Protein AF-A0A3D5AC07-F1 (afdb_monomer)

Foldseek 3Di:
DVVVVVVVVVVLVVVPVLQVVLVPDPDDDDDPVSQLSVLLVVLVVQLVVCCVVPVDDDLVNVQVSVCSNVVDNCRDDPDDDD

Mean predicted aligned error: 10.29 Å

Secondary structure (DSSP, 8-state):
-HHHHHHHHHHHHSTHHHHHHHHH--SS---HHHHHHHHHHHHHHHHHHHHHHHSS--HHHHHHHHHHHHTS---S--SPP-

Sequence (82 aa):
KEARASSEIENIITTHDKLYQALSINGSQIDSSTKEVLRYREAILEGYRHIQERGFINTNLIITIQQILEENNAGLRKLPGK

Solvent-accessible surface area (backbone atoms only — not comparable to full-atom values): 5016 Å² total; per-residue (Å²): 118,65,68,57,58,49,51,55,52,46,57,65,68,66,42,56,68,49,52,52,49,58,73,66,59,84,82,73,83,82,47,73,69,47,51,50,53,52,25,51,52,51,25,50,52,52,51,52,51,48,33,73,76,68,72,57,88,51,71,68,57,54,39,53,35,50,27,48,63,67,75,45,86,75,65,79,85,83,73,79,85,132

Radius of gyration: 15.2 Å; Cα contacts (8 Å, |Δi|>4): 40; chains: 1; bounding box: 37×36×32 Å

Nearest PDB structures (foldseek):
  2q6t-assembly4_D  TM=5.402E-01  e=9.172E+00  Thermus aquaticus
  6zpo-assembly1_C  TM=3.779E-01  e=6.750E+00  Bos taurus

pLDDT: mean 75.23, std 18.18, range [40.44, 95.88]

Structure (mmCIF, N/CA/C/O backbone):
data_AF-A0A3D5AC07-F1
#
_entry.id   AF-A0A3D5AC07-F1
#
loop_
_atom_site.group_PDB
_atom_site.id
_atom_site.type_symbol
_atom_site.label_atom_id
_atom_site.label_alt_id
_atom_site.label_comp_id
_atom_site.label_asym_id
_atom_site.label_entity_id
_atom_site.label_seq_id
_atom_site.pdbx_PDB_ins_code
_atom_site.Cartn_x
_atom_site.Cartn_y
_atom_site.Cartn_z
_atom_site.occupancy
_atom_site.B_iso_or_equiv
_atom_site.auth_seq_id
_atom_site.auth_comp_id
_atom_site.auth_asym_id
_atom_site.auth_atom_id
_atom_site.pdbx_PDB_model_num
ATOM 1 N N . LYS A 1 1 ? 3.528 -23.198 6.189 1.00 45.56 1 LYS A N 1
ATOM 2 C CA . LYS A 1 1 ? 2.836 -22.358 5.175 1.00 45.56 1 LYS A CA 1
ATOM 3 C C . LYS A 1 1 ? 3.009 -20.866 5.462 1.00 45.56 1 LYS A C 1
ATOM 5 O O . LYS A 1 1 ? 3.193 -20.138 4.503 1.00 45.56 1 LYS A O 1
ATOM 10 N N . GLU A 1 2 ? 3.066 -20.437 6.726 1.00 40.44 2 GLU A N 1
ATOM 11 C CA . GLU A 1 2 ? 3.382 -19.045 7.109 1.00 40.44 2 GLU A CA 1
ATOM 12 C C . GLU A 1 2 ? 4.754 -18.569 6.621 1.00 40.44 2 GLU A C 1
ATOM 14 O O . GLU A 1 2 ? 4.839 -17.496 6.045 1.00 40.44 2 GLU A O 1
ATOM 19 N N . ALA A 1 3 ? 5.798 -19.402 6.720 1.00 45.75 3 ALA A N 1
ATOM 20 C CA . ALA A 1 3 ? 7.142 -19.014 6.282 1.00 45.75 3 ALA A CA 1
ATOM 21 C C . ALA A 1 3 ? 7.221 -18.577 4.804 1.00 45.75 3 ALA A C 1
ATOM 23 O O . ALA A 1 3 ? 7.957 -17.653 4.500 1.00 45.75 3 ALA A O 1
ATOM 24 N N . ARG A 1 4 ? 6.435 -19.172 3.887 1.00 47.09 4 ARG A N 1
ATOM 25 C CA . ARG A 1 4 ? 6.403 -18.733 2.475 1.00 47.09 4 ARG A CA 1
ATOM 26 C C . ARG A 1 4 ? 5.736 -17.370 2.305 1.00 47.09 4 ARG A C 1
ATOM 28 O O . ARG A 1 4 ? 6.270 -16.548 1.579 1.00 47.09 4 ARG A O 1
ATOM 35 N N . ALA A 1 5 ? 4.621 -17.133 2.997 1.00 45.84 5 ALA A N 1
ATOM 36 C CA . ALA A 1 5 ? 3.945 -15.838 2.968 1.00 45.84 5 ALA A CA 1
ATOM 37 C C . ALA A 1 5 ? 4.821 -14.741 3.598 1.00 45.84 5 ALA A C 1
ATOM 39 O O . ALA A 1 5 ? 4.892 -13.633 3.077 1.00 45.84 5 ALA A O 1
ATOM 40 N N . SER A 1 6 ? 5.555 -15.069 4.668 1.00 41.31 6 SER A N 1
ATOM 41 C CA . SER A 1 6 ? 6.565 -14.177 5.242 1.00 41.31 6 SER A CA 1
ATOM 42 C C . SER A 1 6 ? 7.715 -13.914 4.272 1.00 41.31 6 SER A C 1
ATOM 44 O O . SER A 1 6 ? 8.067 -12.757 4.100 1.00 41.31 6 SER A O 1
ATOM 46 N N . SER A 1 7 ? 8.251 -14.931 3.586 1.00 46.88 7 SER A N 1
ATOM 47 C CA . SER A 1 7 ? 9.326 -14.747 2.597 1.00 46.88 7 SER A CA 1
ATOM 48 C C . SER A 1 7 ? 8.885 -13.967 1.353 1.00 46.88 7 SER A C 1
ATOM 50 O O . SER A 1 7 ? 9.690 -13.250 0.769 1.00 46.88 7 SER A O 1
ATOM 52 N N . GLU A 1 8 ? 7.622 -14.078 0.935 1.00 54.38 8 GLU A N 1
ATOM 53 C CA . GLU A 1 8 ? 7.059 -13.283 -0.166 1.00 54.38 8 GLU A CA 1
ATOM 54 C C . GLU A 1 8 ? 6.910 -11.804 0.233 1.00 54.38 8 GLU A C 1
ATOM 56 O O . GLU A 1 8 ? 7.293 -10.924 -0.535 1.00 54.38 8 GLU A O 1
ATOM 61 N N . ILE A 1 9 ? 6.466 -11.522 1.465 1.00 54.69 9 ILE A N 1
ATOM 62 C CA . ILE A 1 9 ? 6.431 -10.159 2.029 1.00 54.69 9 ILE A CA 1
ATOM 63 C C . ILE A 1 9 ? 7.851 -9.601 2.217 1.00 54.69 9 ILE A C 1
ATOM 65 O O . ILE A 1 9 ? 8.115 -8.443 1.898 1.00 54.69 9 ILE A O 1
ATOM 69 N N . GLU A 1 10 ? 8.783 -10.421 2.697 1.00 50.56 10 GLU A N 1
ATOM 70 C CA . GLU A 1 10 ? 10.180 -10.044 2.909 1.00 50.56 10 GLU A CA 1
ATOM 71 C C . GLU A 1 10 ? 10.886 -9.745 1.577 1.00 50.56 10 GLU A C 1
ATOM 73 O O . GLU A 1 10 ? 11.621 -8.765 1.492 1.00 50.56 10 GLU A O 1
ATOM 78 N N . ASN A 1 11 ? 10.590 -10.483 0.498 1.00 54.41 11 ASN A N 1
ATOM 79 C CA . ASN A 1 11 ? 11.095 -10.175 -0.846 1.00 54.41 11 ASN A CA 1
ATOM 80 C C . ASN A 1 11 ? 10.558 -8.846 -1.399 1.00 54.41 11 ASN A C 1
ATOM 82 O O . ASN A 1 11 ? 11.288 -8.164 -2.112 1.00 54.41 11 ASN A O 1
ATOM 86 N N . ILE A 1 12 ? 9.326 -8.449 -1.057 1.00 54.44 12 ILE A N 1
ATOM 87 C CA . ILE A 1 12 ? 8.765 -7.141 -1.441 1.00 54.44 12 ILE A CA 1
ATOM 88 C C . ILE A 1 12 ? 9.471 -6.005 -0.679 1.00 54.44 12 ILE A C 1
ATOM 90 O O . ILE A 1 12 ? 9.835 -4.990 -1.277 1.00 54.44 12 ILE A O 1
ATOM 94 N N . ILE A 1 13 ? 9.726 -6.185 0.624 1.00 52.16 13 ILE A N 1
ATOM 95 C CA . ILE A 1 13 ? 10.370 -5.183 1.498 1.00 52.16 13 ILE A CA 1
ATOM 96 C C . ILE A 1 13 ? 11.885 -5.056 1.231 1.00 52.16 13 ILE A C 1
ATOM 98 O O . ILE A 1 13 ? 12.444 -3.960 1.312 1.00 52.16 13 ILE A O 1
ATOM 102 N N . THR A 1 14 ? 12.569 -6.148 0.877 1.00 50.34 14 THR A N 1
ATOM 103 C CA . THR A 1 14 ? 14.042 -6.186 0.764 1.00 50.34 14 THR A CA 1
ATOM 104 C C . THR A 1 14 ? 14.577 -5.550 -0.522 1.00 50.34 14 THR A C 1
ATOM 106 O O . THR A 1 14 ? 15.772 -5.292 -0.642 1.00 50.34 14 THR A O 1
ATOM 109 N N . THR A 1 15 ? 13.721 -5.178 -1.472 1.00 56.28 15 THR A N 1
ATOM 110 C CA . THR A 1 15 ? 14.149 -4.536 -2.727 1.00 56.28 15 THR A CA 1
ATOM 111 C C . THR A 1 15 ? 14.434 -3.033 -2.614 1.00 56.28 15 THR A C 1
ATOM 113 O O . THR A 1 15 ? 14.068 -2.247 -3.489 1.00 56.28 15 THR A O 1
ATOM 116 N N . HIS A 1 16 ? 15.143 -2.622 -1.560 1.00 55.91 16 HIS A N 1
ATOM 117 C CA . HIS A 1 16 ? 15.629 -1.247 -1.401 1.00 55.91 16 HIS A CA 1
ATOM 118 C C . HIS A 1 16 ? 16.465 -0.804 -2.614 1.00 55.91 16 HIS A C 1
ATOM 120 O O . HIS A 1 16 ? 16.250 0.286 -3.137 1.00 55.91 16 HIS A O 1
ATOM 126 N N . ASP A 1 17 ? 17.321 -1.678 -3.151 1.00 57.47 17 ASP A N 1
ATOM 127 C CA . ASP A 1 17 ? 18.130 -1.372 -4.339 1.00 57.47 17 ASP A CA 1
ATOM 128 C C . ASP A 1 17 ? 17.284 -1.151 -5.600 1.00 57.47 17 ASP A C 1
ATOM 130 O O . ASP A 1 17 ? 17.565 -0.243 -6.384 1.00 57.47 17 ASP A O 1
ATOM 134 N N . LYS A 1 18 ? 16.201 -1.922 -5.784 1.00 58.53 18 LYS A N 1
ATOM 135 C CA . LYS A 1 18 ? 15.268 -1.702 -6.901 1.00 58.53 18 LYS A CA 1
ATOM 136 C C . LYS A 1 18 ? 14.445 -0.431 -6.716 1.00 58.53 18 LYS A C 1
ATOM 138 O O . LYS A 1 18 ? 14.181 0.245 -7.701 1.00 58.53 18 LYS A O 1
ATOM 143 N N . LEU A 1 19 ? 14.090 -0.063 -5.480 1.00 56.59 19 LEU A N 1
ATOM 144 C CA . LEU A 1 19 ? 13.474 1.235 -5.167 1.00 56.59 19 LEU A CA 1
ATOM 145 C C . LEU A 1 19 ? 14.394 2.399 -5.550 1.00 56.59 19 LEU A C 1
ATOM 147 O O . LEU A 1 19 ? 13.944 3.351 -6.187 1.00 56.59 19 LEU A O 1
ATOM 151 N N . TYR A 1 20 ? 15.680 2.321 -5.197 1.00 58.31 20 TYR A N 1
ATOM 152 C CA . TYR A 1 20 ? 16.659 3.344 -5.565 1.00 58.31 20 TYR A CA 1
ATOM 153 C C . TYR A 1 20 ? 16.894 3.399 -7.078 1.00 58.31 20 TYR A C 1
ATOM 155 O O . TYR A 1 20 ? 16.929 4.502 -7.626 1.00 58.31 20 TYR A O 1
ATOM 163 N N . GLN A 1 21 ? 16.971 2.256 -7.772 1.00 58.72 21 GLN A N 1
ATOM 164 C CA . GLN A 1 21 ? 17.012 2.210 -9.243 1.00 58.72 21 GLN A CA 1
ATOM 165 C C . GLN A 1 21 ? 15.753 2.831 -9.866 1.00 58.72 21 GLN A C 1
ATOM 167 O O . GLN A 1 21 ? 15.866 3.668 -10.757 1.00 58.72 21 GLN A O 1
ATOM 172 N N . ALA A 1 22 ? 14.560 2.523 -9.348 1.00 56.38 22 ALA A N 1
ATOM 173 C CA . ALA A 1 22 ? 13.301 3.110 -9.812 1.00 56.38 22 ALA A CA 1
ATOM 174 C C . ALA A 1 22 ? 13.291 4.643 -9.720 1.00 56.38 22 ALA A C 1
ATOM 176 O O . ALA A 1 22 ? 12.762 5.318 -10.598 1.00 56.38 22 ALA A O 1
ATOM 177 N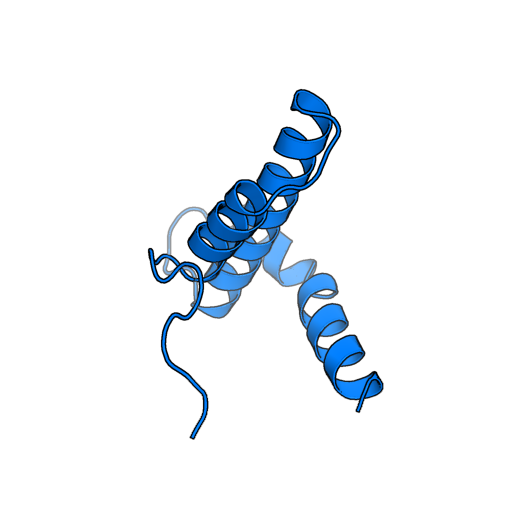 N . LEU A 1 23 ? 13.876 5.188 -8.648 1.00 58.28 23 LEU A N 1
ATOM 178 C CA . LEU A 1 23 ? 13.954 6.628 -8.398 1.00 58.28 23 LEU A CA 1
ATOM 179 C C . LEU A 1 23 ? 15.032 7.336 -9.224 1.00 58.28 23 LEU A C 1
ATOM 181 O O . LEU A 1 23 ? 14.942 8.545 -9.422 1.00 58.28 23 LEU A O 1
ATOM 185 N N . SER A 1 24 ? 16.055 6.609 -9.676 1.00 58.41 24 SER A N 1
ATOM 186 C CA . SER A 1 24 ? 17.184 7.172 -10.426 1.00 58.41 24 SER A CA 1
ATOM 187 C C . SER A 1 24 ? 17.061 6.998 -11.944 1.00 58.41 24 SER A C 1
ATOM 189 O O . SER A 1 24 ? 17.697 7.746 -12.690 1.00 58.41 24 SER A O 1
ATOM 191 N N . ILE A 1 25 ? 16.196 6.100 -12.430 1.00 57.50 25 ILE A N 1
ATOM 192 C CA . ILE A 1 25 ? 15.940 5.906 -13.865 1.00 57.50 25 ILE A CA 1
ATOM 193 C C . ILE A 1 25 ? 14.868 6.899 -14.345 1.00 57.50 25 ILE A C 1
ATOM 195 O O . ILE A 1 25 ? 13.691 6.581 -14.511 1.00 57.50 25 ILE A O 1
ATOM 199 N N . ASN A 1 26 ? 15.299 8.128 -14.629 1.00 53.44 26 ASN A N 1
ATOM 200 C CA . ASN A 1 26 ? 14.542 9.058 -15.465 1.00 53.44 26 ASN A CA 1
ATOM 201 C C . ASN A 1 26 ? 14.743 8.682 -16.941 1.00 53.44 26 ASN A C 1
ATOM 203 O O . ASN A 1 26 ? 15.669 9.156 -17.591 1.00 53.44 26 ASN A O 1
ATOM 207 N N . GLY A 1 27 ? 13.863 7.831 -17.471 1.00 55.12 27 GLY A N 1
ATOM 208 C CA . GLY A 1 27 ? 13.711 7.667 -18.919 1.00 55.12 27 GLY A CA 1
ATOM 209 C C . GLY A 1 27 ? 14.559 6.571 -19.564 1.00 55.12 27 GLY A C 1
ATOM 210 O O . GLY A 1 27 ? 15.438 6.852 -20.370 1.00 55.12 27 GLY A O 1
ATOM 211 N N . SER A 1 28 ? 14.228 5.309 -19.293 1.00 53.22 28 SER A N 1
ATOM 212 C CA . SER A 1 28 ? 14.187 4.236 -20.303 1.00 53.22 28 SER A CA 1
ATOM 213 C C . SER A 1 28 ? 13.651 2.959 -19.661 1.00 53.22 28 SER A C 1
ATOM 215 O O . SER A 1 28 ? 14.245 2.454 -18.721 1.00 53.22 28 SER A O 1
ATOM 217 N N . GLN A 1 29 ? 12.513 2.470 -20.168 1.00 58.03 29 GLN A N 1
ATOM 218 C CA . GLN A 1 29 ? 11.984 1.11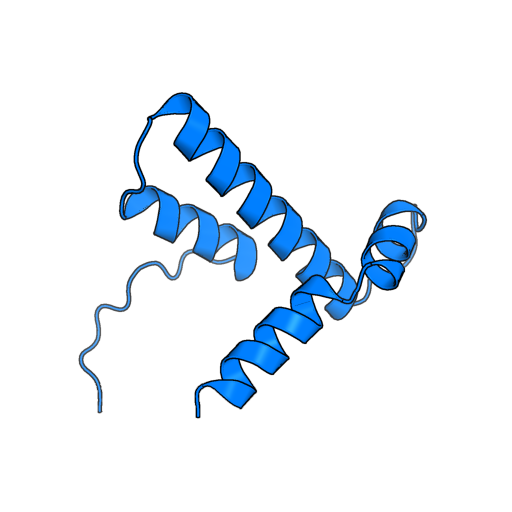1 -19.963 1.00 58.03 29 GLN A CA 1
ATOM 219 C C . GLN A 1 29 ? 12.059 0.594 -18.508 1.00 58.03 29 GLN A C 1
ATOM 221 O O . GLN A 1 29 ? 12.857 -0.280 -18.188 1.00 58.03 29 GLN A O 1
ATOM 226 N N . ILE A 1 30 ? 11.187 1.110 -17.633 1.00 63.84 30 ILE A N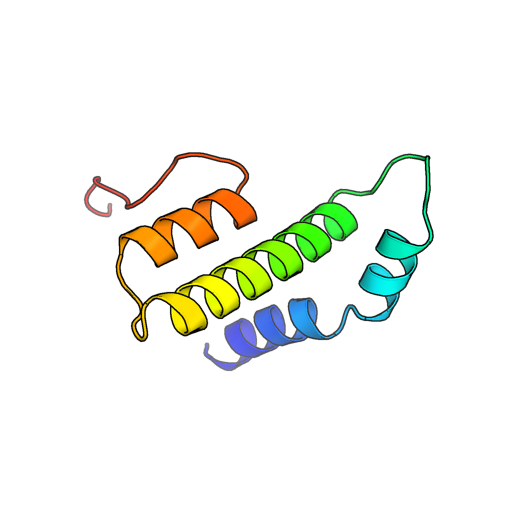 1
ATOM 227 C CA . ILE A 1 30 ? 10.987 0.542 -16.290 1.00 63.84 30 ILE A CA 1
ATOM 228 C C . ILE A 1 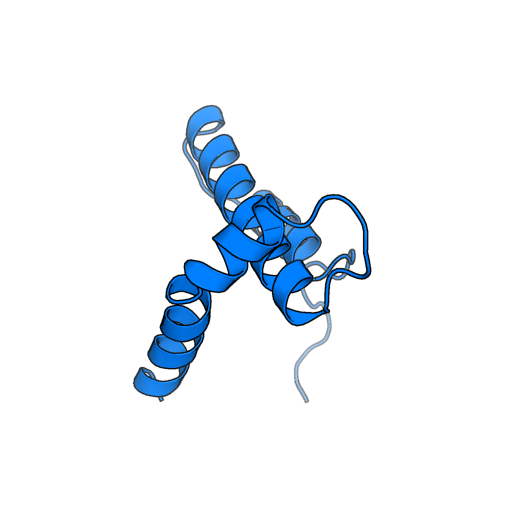30 ? 10.506 -0.908 -16.448 1.00 63.84 30 ILE A C 1
ATOM 230 O O . ILE A 1 30 ? 9.433 -1.144 -17.018 1.00 63.84 30 ILE A O 1
ATOM 234 N N . ASP A 1 31 ? 11.289 -1.871 -15.960 1.00 70.25 31 ASP A N 1
ATOM 235 C CA . ASP A 1 31 ? 10.939 -3.290 -16.003 1.00 70.25 31 ASP A CA 1
ATOM 236 C C . ASP A 1 31 ? 9.724 -3.597 -15.107 1.00 70.25 31 ASP A C 1
ATOM 238 O O . ASP A 1 31 ? 9.397 -2.857 -14.175 1.00 70.25 31 ASP A O 1
ATOM 242 N N . SER A 1 32 ? 9.028 -4.703 -15.387 1.00 72.94 32 SER A N 1
ATOM 243 C CA . SER A 1 32 ? 7.797 -5.069 -14.670 1.00 72.94 32 SER A CA 1
ATOM 244 C C . SER A 1 32 ? 7.996 -5.208 -13.158 1.00 72.94 32 SER A C 1
ATOM 246 O O . SER A 1 32 ? 7.079 -4.886 -12.405 1.00 72.94 32 SER A O 1
ATOM 248 N N . SER A 1 33 ? 9.176 -5.653 -12.712 1.00 71.62 33 SER A N 1
ATOM 249 C CA . SER A 1 33 ? 9.455 -5.827 -11.284 1.00 71.62 33 SER A CA 1
ATOM 250 C C . SER A 1 33 ? 9.638 -4.481 -10.588 1.00 71.62 33 SER A C 1
ATOM 252 O O . SER A 1 33 ? 9.148 -4.280 -9.481 1.00 71.62 33 SER A O 1
ATOM 254 N N . THR A 1 34 ? 10.255 -3.517 -11.268 1.00 71.25 34 THR A N 1
ATOM 255 C CA . THR A 1 34 ? 10.374 -2.148 -10.766 1.00 71.25 34 THR A CA 1
ATOM 256 C C . THR A 1 34 ? 9.013 -1.448 -10.701 1.00 71.25 34 THR A C 1
ATOM 258 O O . THR A 1 34 ? 8.720 -0.773 -9.714 1.00 71.25 34 THR A O 1
ATOM 261 N N . LYS A 1 35 ? 8.132 -1.655 -11.693 1.00 77.88 35 LYS A N 1
ATOM 262 C CA . LYS A 1 35 ? 6.750 -1.134 -11.644 1.00 77.88 35 LYS A CA 1
ATOM 263 C C . LYS A 1 35 ? 5.974 -1.680 -10.450 1.00 77.88 35 LYS A C 1
ATOM 265 O O . LYS A 1 35 ? 5.306 -0.923 -9.759 1.00 77.88 35 LYS A O 1
ATOM 270 N N . GLU A 1 36 ? 6.092 -2.974 -10.187 1.00 77.50 36 GLU A N 1
ATOM 271 C CA . GLU A 1 36 ? 5.432 -3.625 -9.057 1.00 77.50 36 GLU A CA 1
ATOM 272 C C . GLU A 1 36 ? 5.869 -3.030 -7.716 1.00 77.50 36 GLU A C 1
ATOM 274 O O . GLU A 1 36 ? 5.030 -2.665 -6.895 1.00 77.50 36 GLU A O 1
ATOM 279 N N . VAL A 1 37 ? 7.173 -2.819 -7.532 1.00 79.25 37 VAL A N 1
ATOM 280 C CA . VAL A 1 37 ? 7.724 -2.178 -6.331 1.00 79.25 37 VAL A CA 1
ATOM 281 C C . VAL A 1 37 ? 7.208 -0.742 -6.154 1.00 79.25 37 VAL A C 1
ATOM 283 O O . VAL A 1 37 ? 6.865 -0.340 -5.039 1.00 79.25 37 VAL A O 1
ATOM 286 N N . LEU A 1 38 ? 7.108 0.034 -7.240 1.00 80.50 38 LEU A N 1
ATOM 287 C CA . LEU A 1 38 ? 6.528 1.381 -7.196 1.00 80.50 38 LEU A CA 1
ATOM 288 C C . LEU A 1 38 ? 5.049 1.353 -6.784 1.00 80.50 38 LEU A C 1
ATOM 290 O O . LEU A 1 38 ? 4.656 2.138 -5.920 1.00 80.50 38 LEU A O 1
ATOM 294 N N . ARG A 1 39 ? 4.261 0.416 -7.324 1.00 83.88 39 ARG A N 1
ATOM 295 C CA . ARG A 1 39 ? 2.846 0.240 -6.956 1.00 83.88 39 ARG A CA 1
ATOM 296 C C . ARG A 1 39 ? 2.678 -0.156 -5.495 1.00 83.88 39 ARG A C 1
ATOM 298 O O . ARG A 1 39 ? 1.822 0.394 -4.810 1.00 83.88 39 ARG A O 1
ATOM 305 N N . TYR A 1 40 ? 3.525 -1.045 -4.979 1.00 82.88 40 TYR A N 1
ATOM 306 C CA . TYR A 1 40 ? 3.520 -1.387 -3.554 1.00 82.88 40 TYR A CA 1
ATOM 307 C C . TYR A 1 40 ? 3.762 -0.165 -2.670 1.00 82.88 40 TYR A C 1
ATOM 309 O O . TYR A 1 40 ? 3.038 0.052 -1.697 1.00 82.88 40 TYR A O 1
ATOM 317 N N . ARG A 1 41 ? 4.751 0.663 -3.019 1.00 84.12 41 ARG A N 1
ATOM 318 C CA . ARG A 1 41 ? 5.028 1.901 -2.287 1.00 84.12 41 ARG A CA 1
ATOM 319 C C . ARG A 1 41 ? 3.834 2.853 -2.320 1.00 84.12 41 ARG A C 1
ATOM 321 O O . ARG A 1 41 ? 3.466 3.391 -1.278 1.00 84.12 41 ARG A O 1
ATOM 328 N N . GLU A 1 42 ? 3.258 3.072 -3.496 1.00 87.19 42 GLU A N 1
ATOM 329 C CA . GLU A 1 42 ? 2.089 3.936 -3.672 1.00 87.19 42 GLU A CA 1
ATOM 330 C C . GLU A 1 42 ? 0.905 3.449 -2.827 1.00 87.19 42 GLU A C 1
ATOM 332 O O . GLU A 1 42 ? 0.332 4.224 -2.062 1.00 87.19 42 GLU A O 1
ATOM 337 N N . ALA A 1 43 ? 0.612 2.149 -2.874 1.00 90.44 43 ALA A N 1
ATOM 338 C CA . ALA A 1 43 ? -0.481 1.537 -2.129 1.00 90.44 43 ALA A CA 1
ATOM 339 C C . ALA A 1 43 ? -0.312 1.690 -0.606 1.00 90.44 43 ALA A C 1
ATOM 341 O O . ALA A 1 43 ? -1.278 1.978 0.104 1.00 90.44 43 ALA A O 1
ATOM 342 N N . ILE A 1 44 ? 0.917 1.545 -0.095 1.00 89.44 44 ILE A N 1
ATOM 343 C CA . ILE A 1 44 ? 1.227 1.743 1.330 1.00 89.44 44 ILE A CA 1
ATOM 344 C C . ILE A 1 44 ? 1.030 3.205 1.735 1.00 89.44 44 ILE A C 1
ATOM 346 O O . ILE A 1 44 ? 0.422 3.474 2.773 1.00 89.44 44 ILE A O 1
ATOM 350 N N . LEU A 1 45 ? 1.534 4.150 0.936 1.00 91.12 45 LEU A N 1
ATOM 351 C CA . LEU A 1 45 ? 1.405 5.579 1.228 1.00 91.12 45 LEU A CA 1
ATOM 352 C C . LEU A 1 45 ? -0.058 6.026 1.213 1.00 91.12 45 LEU A C 1
ATOM 354 O O . LEU A 1 45 ? -0.477 6.749 2.117 1.00 91.12 45 LEU A O 1
ATOM 358 N N . GLU A 1 46 ? -0.840 5.555 0.243 1.00 93.31 46 GLU A N 1
ATOM 359 C CA . GLU A 1 46 ? -2.272 5.843 0.172 1.00 93.31 46 GLU A CA 1
ATOM 360 C C . GLU A 1 46 ? -3.022 5.247 1.371 1.00 93.31 46 GLU A C 1
ATOM 362 O O . GLU A 1 46 ? -3.815 5.934 2.017 1.00 93.31 46 GLU A O 1
ATOM 367 N N . GLY A 1 47 ? -2.705 4.000 1.738 1.00 93.06 47 GLY A N 1
ATOM 368 C CA . GLY A 1 47 ? -3.218 3.350 2.943 1.00 93.06 47 GLY A CA 1
ATOM 369 C C . GLY A 1 47 ? -2.946 4.157 4.210 1.00 93.06 47 GLY A C 1
ATOM 370 O O . GLY A 1 47 ? -3.858 4.449 4.987 1.00 93.06 47 GLY A O 1
ATOM 371 N N . TYR A 1 48 ? -1.690 4.560 4.398 1.00 90.62 48 TYR A N 1
ATOM 372 C CA . TYR A 1 48 ? -1.260 5.365 5.535 1.00 90.62 48 TYR A CA 1
ATOM 373 C C . TYR A 1 48 ? -1.983 6.715 5.583 1.00 90.62 48 TYR A C 1
ATOM 375 O O . TYR A 1 48 ? -2.547 7.063 6.622 1.00 90.62 48 TYR A O 1
ATOM 383 N N . ARG A 1 49 ? -2.031 7.445 4.462 1.00 95.12 49 ARG A N 1
ATOM 384 C CA . ARG A 1 49 ? -2.721 8.738 4.351 1.00 95.12 49 ARG A CA 1
ATOM 385 C C . ARG A 1 49 ? -4.197 8.612 4.717 1.00 95.12 49 ARG A C 1
ATOM 387 O O . ARG A 1 49 ? -4.697 9.393 5.522 1.00 95.12 49 ARG A O 1
ATOM 394 N N . HIS A 1 50 ? -4.879 7.595 4.196 1.00 95.38 50 HIS A N 1
ATOM 395 C CA . HIS A 1 50 ? -6.290 7.370 4.495 1.00 95.38 50 HIS A CA 1
ATOM 396 C C . HIS A 1 50 ? -6.534 7.102 5.983 1.00 95.38 50 HIS A C 1
ATOM 398 O O . HIS A 1 50 ? -7.491 7.624 6.554 1.00 95.38 50 HIS A O 1
ATOM 404 N N . ILE A 1 51 ? -5.662 6.320 6.627 1.00 94.94 51 ILE A N 1
ATOM 405 C CA . ILE A 1 51 ? -5.750 6.046 8.067 1.00 94.94 51 ILE A CA 1
ATOM 406 C C . ILE A 1 51 ? -5.495 7.321 8.877 1.00 94.94 51 ILE A C 1
ATOM 408 O O . ILE A 1 51 ? -6.216 7.559 9.841 1.00 94.94 51 ILE A O 1
ATOM 412 N N . GLN A 1 52 ? -4.528 8.155 8.484 1.00 95.62 52 GLN A N 1
ATOM 413 C CA . GLN A 1 52 ? -4.285 9.445 9.142 1.00 95.62 52 GLN A CA 1
ATOM 414 C C . GLN A 1 52 ? -5.494 10.388 9.028 1.00 95.62 52 GLN A C 1
ATOM 416 O O . GLN A 1 52 ? -5.847 11.048 9.999 1.00 95.62 52 GLN A O 1
ATOM 421 N N . GLU A 1 53 ? -6.156 10.429 7.869 1.00 94.75 53 GLU A N 1
ATOM 422 C CA . GLU A 1 53 ? -7.301 11.318 7.625 1.00 94.75 53 GLU A CA 1
ATOM 423 C C . GLU A 1 53 ? -8.604 10.831 8.272 1.00 94.75 53 GLU A C 1
ATOM 425 O O . GLU A 1 53 ? -9.412 11.637 8.733 1.00 94.75 53 GLU A O 1
ATOM 430 N N . ARG A 1 54 ? -8.850 9.516 8.267 1.00 94.19 54 ARG A N 1
ATOM 431 C CA . ARG A 1 54 ? -10.146 8.926 8.653 1.00 94.19 54 ARG A CA 1
ATOM 432 C C . ARG A 1 54 ? -10.117 8.266 10.028 1.00 94.19 54 ARG A C 1
ATOM 434 O O . ARG A 1 54 ? -11.167 8.134 10.646 1.00 94.19 54 ARG A O 1
ATOM 441 N N . GLY A 1 55 ? -8.949 7.821 10.489 1.00 95.19 55 GLY A N 1
ATOM 442 C CA . GLY A 1 55 ? -8.756 7.137 11.770 1.00 95.19 55 GLY A CA 1
ATOM 443 C C . GLY A 1 55 ? -9.129 5.651 11.785 1.00 95.19 55 GLY A C 1
ATOM 444 O O . GLY A 1 55 ? -9.042 5.019 12.835 1.00 95.19 55 GLY A O 1
ATOM 445 N N . PHE A 1 56 ? -9.552 5.066 10.660 1.00 92.19 56 PHE A N 1
ATOM 446 C CA . PHE A 1 56 ? -9.921 3.650 10.591 1.00 92.19 56 PHE A CA 1
ATOM 447 C C . PHE A 1 56 ? -9.707 3.050 9.200 1.00 92.19 56 PHE A C 1
ATOM 449 O O . PHE A 1 56 ? -9.703 3.745 8.184 1.00 92.19 56 PHE A O 1
ATOM 456 N N . ILE A 1 57 ? -9.571 1.724 9.167 1.00 94.88 57 ILE A N 1
ATOM 457 C CA . ILE A 1 57 ? -9.527 0.925 7.940 1.00 94.88 57 ILE A CA 1
ATOM 458 C C . ILE A 1 57 ? -10.952 0.483 7.605 1.00 94.88 57 ILE A C 1
ATOM 460 O O . ILE A 1 57 ? -11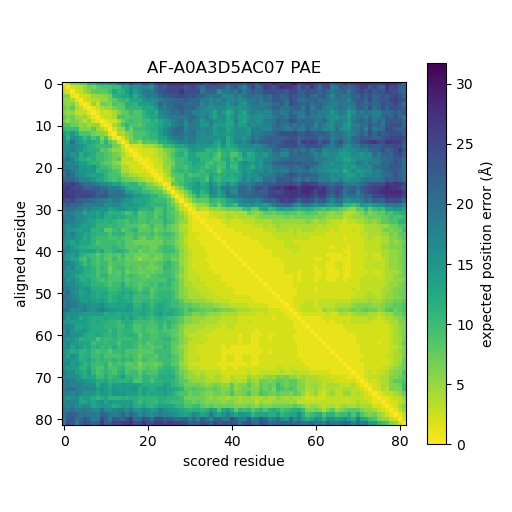.687 0.014 8.472 1.00 94.88 57 ILE A O 1
ATOM 464 N N . ASN A 1 58 ? -11.344 0.611 6.339 1.00 94.50 58 ASN A N 1
ATOM 465 C CA . ASN A 1 58 ? -12.633 0.140 5.840 1.00 94.50 58 ASN A CA 1
ATOM 466 C C . ASN A 1 58 ? -12.471 -0.604 4.509 1.00 94.50 58 ASN A C 1
ATOM 468 O O . ASN A 1 58 ? -11.411 -0.589 3.886 1.00 94.50 58 ASN A O 1
ATOM 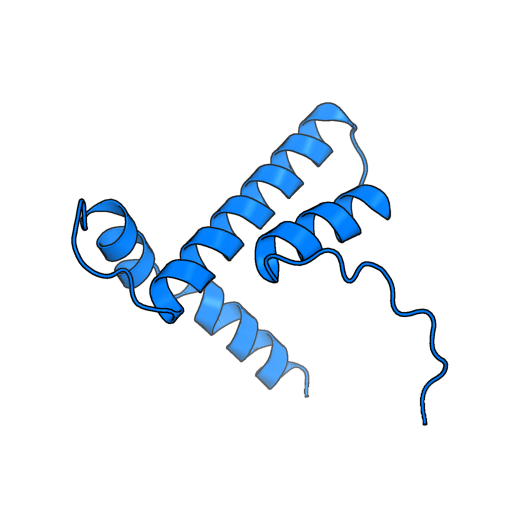472 N N . THR A 1 59 ? -13.540 -1.258 4.060 1.00 95.75 59 THR A N 1
ATOM 473 C CA . THR A 1 59 ? -13.530 -2.049 2.824 1.00 95.75 59 THR A CA 1
ATOM 474 C C . THR A 1 59 ? -13.199 -1.219 1.585 1.00 95.75 59 THR A C 1
ATOM 476 O O . THR A 1 59 ? -12.516 -1.720 0.698 1.00 95.75 59 THR A O 1
ATOM 479 N N . ASN A 1 60 ? -13.624 0.046 1.527 1.00 94.75 60 ASN A N 1
ATOM 480 C CA . ASN A 1 60 ? -13.311 0.912 0.391 1.00 94.75 60 ASN A CA 1
ATOM 481 C C . ASN A 1 60 ? -11.808 1.193 0.313 1.00 94.75 60 ASN A C 1
ATOM 483 O O . ASN A 1 60 ? -11.253 1.118 -0.775 1.00 94.75 60 ASN A O 1
ATOM 487 N N . LEU A 1 61 ? -11.141 1.414 1.452 1.00 95.81 61 LEU A N 1
ATOM 488 C CA . LEU A 1 61 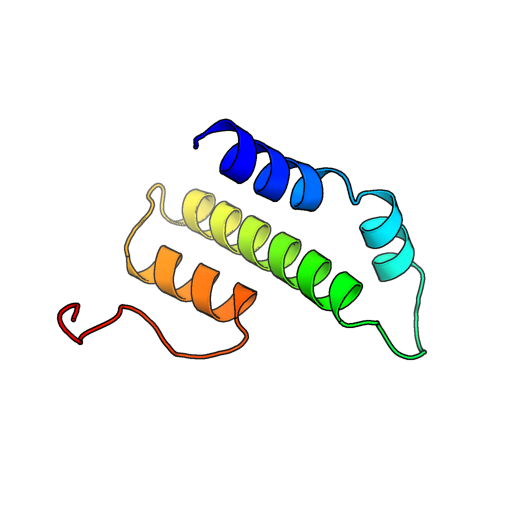? -9.685 1.558 1.496 1.00 95.81 61 LEU A CA 1
ATOM 489 C C . LEU A 1 61 ? -8.978 0.304 0.971 1.00 95.81 61 LEU A C 1
ATOM 491 O O . LEU A 1 61 ? -8.039 0.403 0.189 1.00 95.81 61 LEU A O 1
ATOM 495 N N . ILE A 1 62 ? -9.446 -0.880 1.370 1.00 94.69 62 ILE A N 1
ATOM 496 C CA . ILE A 1 62 ? -8.876 -2.151 0.902 1.00 94.69 62 ILE A CA 1
ATOM 497 C C . ILE A 1 62 ? -9.044 -2.290 -0.618 1.00 94.69 62 ILE A C 1
ATOM 499 O O . ILE A 1 62 ? -8.114 -2.718 -1.297 1.00 94.69 62 ILE A O 1
ATOM 503 N N . ILE A 1 63 ? -10.201 -1.896 -1.159 1.00 95.88 63 ILE A N 1
ATOM 504 C CA . ILE A 1 63 ? -10.439 -1.876 -2.608 1.00 95.88 63 ILE A CA 1
ATOM 505 C C . ILE A 1 63 ? -9.488 -0.886 -3.291 1.00 95.88 63 ILE A C 1
ATOM 507 O O . ILE A 1 63 ? -8.850 -1.263 -4.265 1.00 95.88 63 ILE A O 1
ATOM 511 N N . THR A 1 64 ? -9.321 0.330 -2.766 1.00 94.75 64 THR A N 1
ATOM 512 C CA . THR A 1 64 ? -8.384 1.324 -3.319 1.00 94.75 64 THR A CA 1
ATOM 513 C C . THR A 1 64 ? -6.949 0.801 -3.356 1.00 94.75 64 THR A C 1
ATOM 515 O O . THR A 1 64 ? -6.291 0.884 -4.389 1.00 94.75 64 THR A O 1
ATOM 518 N N . ILE A 1 65 ? -6.478 0.192 -2.266 1.00 94.44 65 ILE A N 1
ATOM 519 C CA . ILE A 1 65 ? -5.151 -0.436 -2.202 1.00 94.44 65 ILE A CA 1
ATOM 520 C C . ILE A 1 65 ? -5.026 -1.544 -3.260 1.00 94.44 65 ILE A C 1
ATOM 522 O O . ILE A 1 65 ? -4.037 -1.586 -3.986 1.00 94.44 65 ILE A O 1
ATOM 526 N N . GLN A 1 66 ? -6.035 -2.411 -3.399 1.00 94.12 66 GLN A N 1
ATOM 527 C CA . GLN A 1 66 ? -6.044 -3.471 -4.415 1.00 94.12 66 GLN A CA 1
ATOM 528 C C . GLN A 1 66 ? -5.979 -2.910 -5.842 1.00 94.12 66 GLN A C 1
ATOM 530 O O . GLN A 1 66 ? -5.245 -3.448 -6.668 1.00 94.12 66 GLN A O 1
ATOM 535 N N . GLN A 1 67 ? -6.711 -1.831 -6.124 1.00 94.56 67 GLN A N 1
ATOM 536 C CA . GLN A 1 67 ? -6.707 -1.178 -7.434 1.00 94.56 67 GLN A CA 1
ATOM 537 C C . GLN A 1 67 ? -5.324 -0.621 -7.791 1.00 94.56 67 GLN A C 1
ATOM 539 O O . GLN A 1 67 ? -4.907 -0.743 -8.940 1.00 94.56 67 GLN A O 1
ATOM 544 N N . ILE A 1 68 ? -4.603 -0.061 -6.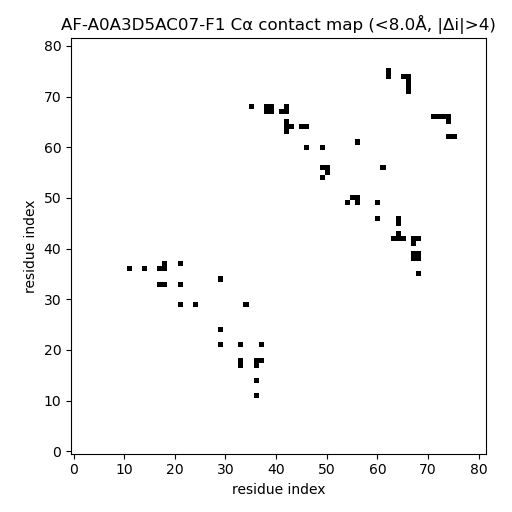813 1.00 92.00 68 ILE A N 1
ATOM 545 C CA . ILE A 1 68 ? -3.232 0.437 -7.005 1.00 92.00 68 ILE A CA 1
ATOM 546 C C . ILE A 1 68 ? -2.269 -0.719 -7.285 1.00 92.00 68 ILE A C 1
ATOM 548 O O . ILE A 1 68 ? -1.449 -0.623 -8.190 1.00 92.00 68 ILE A O 1
ATOM 552 N N . LEU A 1 69 ? -2.370 -1.824 -6.542 1.00 87.31 69 LEU A N 1
ATOM 553 C CA . LEU A 1 69 ? -1.463 -2.967 -6.702 1.00 87.31 69 LEU A CA 1
ATOM 554 C C . LEU A 1 69 ? -1.624 -3.669 -8.057 1.00 87.31 69 LEU A C 1
ATOM 556 O O . LEU A 1 69 ? -0.628 -4.017 -8.695 1.00 87.31 69 LEU A O 1
ATOM 560 N N . GLU A 1 70 ? -2.872 -3.860 -8.484 1.00 87.50 70 GLU A N 1
ATOM 561 C CA . GLU A 1 70 ? -3.238 -4.692 -9.636 1.00 87.50 70 GLU A CA 1
ATOM 562 C C . GLU A 1 70 ? -3.540 -3.888 -10.915 1.00 87.50 70 GLU A C 1
ATOM 564 O O . GLU A 1 70 ? -3.835 -4.479 -11.955 1.00 87.50 70 GLU A O 1
ATOM 569 N N . GLU A 1 71 ? -3.531 -2.552 -10.836 1.00 87.94 71 GLU A N 1
ATOM 570 C CA . GLU A 1 71 ? -3.900 -1.621 -11.919 1.00 87.94 71 GLU A CA 1
ATOM 571 C C . GLU A 1 71 ? -5.241 -1.972 -12.590 1.00 87.94 71 GLU A C 1
ATOM 573 O O . GLU A 1 71 ? -5.422 -1.864 -13.805 1.00 87.94 71 GLU A O 1
ATOM 578 N N . ASN A 1 72 ? -6.210 -2.428 -11.794 1.00 87.12 72 ASN A N 1
ATOM 579 C CA . ASN A 1 72 ? -7.520 -2.840 -12.285 1.00 87.12 72 ASN A CA 1
ATOM 580 C C . ASN A 1 72 ? -8.635 -2.507 -11.293 1.00 87.12 72 ASN A C 1
ATOM 582 O O . ASN A 1 72 ? -8.383 -2.123 -10.161 1.00 87.12 72 ASN A O 1
ATOM 586 N N . ASN A 1 73 ? -9.886 -2.697 -11.718 1.00 86.94 73 ASN A N 1
ATOM 587 C CA . ASN A 1 73 ? -11.080 -2.456 -10.902 1.00 86.94 73 ASN A CA 1
ATOM 588 C C . ASN A 1 73 ? -11.772 -3.762 -10.471 1.00 86.94 73 ASN A C 1
ATOM 590 O O . ASN A 1 73 ? -13.001 -3.828 -10.448 1.00 86.94 73 ASN A O 1
ATOM 594 N N . ALA A 1 74 ? -11.001 -4.819 -10.183 1.00 85.62 74 ALA A N 1
ATOM 595 C CA . ALA A 1 74 ? -11.548 -6.140 -9.860 1.00 85.62 74 ALA A CA 1
ATOM 596 C C . ALA A 1 74 ? -12.425 -6.123 -8.597 1.00 85.62 74 ALA A C 1
ATOM 598 O O . ALA A 1 74 ? -13.480 -6.764 -8.568 1.00 85.62 74 ALA A O 1
ATOM 599 N N . GLY A 1 75 ? -12.016 -5.366 -7.573 1.00 88.12 75 GLY A N 1
ATOM 600 C CA . GLY A 1 75 ? -12.751 -5.251 -6.318 1.00 88.12 75 GLY A CA 1
ATOM 601 C C . GLY A 1 75 ? -12.921 -6.599 -5.610 1.00 88.12 75 GLY A C 1
ATOM 602 O O . GLY A 1 75 ? -12.120 -7.523 -5.754 1.00 88.12 75 GLY A O 1
ATOM 603 N N . LEU A 1 76 ? -13.981 -6.729 -4.810 1.00 89.81 76 LEU A N 1
ATOM 604 C CA . LEU A 1 76 ? -14.255 -7.973 -4.093 1.00 89.81 76 LEU A CA 1
ATOM 605 C C . LEU A 1 76 ? -14.842 -9.037 -5.025 1.00 89.81 76 LEU A C 1
ATOM 607 O O . LEU A 1 76 ? -15.826 -8.804 -5.731 1.00 89.81 76 LEU A O 1
ATOM 611 N N . ARG A 1 77 ? -14.279 -10.246 -4.962 1.00 89.62 77 ARG A N 1
ATOM 612 C CA . ARG A 1 77 ? -14.780 -11.415 -5.691 1.00 89.62 77 ARG A CA 1
ATOM 613 C C . ARG A 1 77 ? -16.225 -11.726 -5.290 1.00 89.62 77 ARG A C 1
ATOM 615 O O . ARG A 1 77 ? -16.524 -11.913 -4.115 1.00 89.62 77 ARG A O 1
ATOM 622 N N . LYS A 1 78 ? -17.095 -11.851 -6.295 1.00 88.56 78 LYS A N 1
ATOM 623 C CA . LYS A 1 78 ? -18.534 -12.137 -6.128 1.00 88.56 78 LYS A CA 1
ATOM 624 C C . LYS A 1 78 ? -18.915 -13.591 -6.411 1.00 88.56 78 LYS A C 1
ATOM 626 O O . LYS A 1 78 ? -20.025 -14.003 -6.099 1.00 88.56 78 LYS A O 1
ATOM 631 N N . LEU A 1 79 ? -18.017 -14.356 -7.030 1.00 87.12 79 LEU A N 1
ATOM 632 C CA . LEU A 1 79 ? -18.270 -15.748 -7.387 1.00 87.12 79 LEU A CA 1
ATOM 633 C C . LEU A 1 79 ? -17.925 -16.680 -6.210 1.00 87.12 79 LEU A C 1
ATOM 635 O O . LEU A 1 79 ? -16.856 -16.507 -5.605 1.00 87.12 79 LEU A O 1
ATOM 639 N N . PRO A 1 80 ? -18.790 -17.664 -5.891 1.00 83.38 80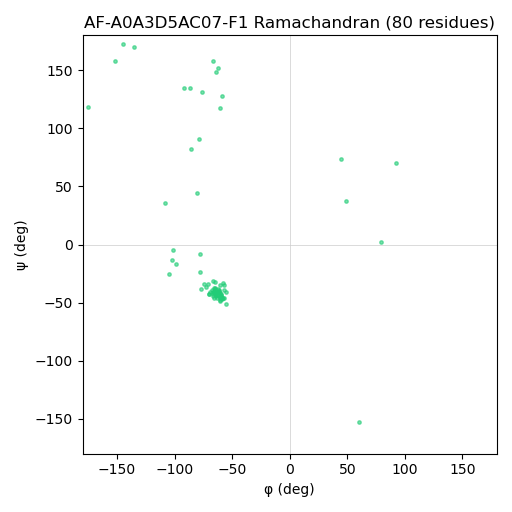 PRO A N 1
ATOM 640 C CA . PRO A 1 80 ? -18.451 -18.728 -4.952 1.00 83.38 80 PRO A CA 1
ATOM 641 C C . PRO A 1 80 ? -17.277 -19.560 -5.492 1.00 83.38 80 PRO A C 1
ATOM 643 O O . PRO A 1 80 ? -17.054 -19.628 -6.703 1.00 83.38 80 PRO A O 1
ATOM 646 N N . GLY A 1 81 ? -16.495 -20.157 -4.588 1.00 81.69 81 GLY A N 1
ATOM 647 C CA . GLY A 1 81 ? -15.392 -21.044 -4.966 1.00 81.69 81 GLY A CA 1
ATOM 648 C C . GLY A 1 81 ? -15.900 -22.300 -5.679 1.00 81.69 81 GLY A C 1
ATOM 649 O O . GLY A 1 81 ? -17.009 -22.754 -5.398 1.00 81.69 81 GLY A O 1
ATOM 650 N N . LYS A 1 82 ? -15.094 -22.835 -6.602 1.00 57.84 82 LYS A N 1
ATOM 651 C CA . LYS A 1 82 ? -15.241 -24.218 -7.071 1.00 57.84 82 LYS A CA 1
ATOM 652 C C . LYS A 1 82 ? -14.674 -25.184 -6.041 1.00 57.84 82 LYS A C 1
ATOM 654 O O . LYS A 1 82 ? -13.654 -24.813 -5.418 1.00 57.84 82 LYS A O 1
#